Protein AF-W1YAJ1-F1 (afdb_monomer_lite)

Organism: NCBI:txid408170

InterPro domains:
  IPR003414 Polyphosphate kinase [PTHR30218] (3-81)
  IPR041108 Polyphosphate kinase, C-terminal domain 1 [PF17941] (27-81)

Sequence (98 aa):
PGLDQLRYVPFEPKLPSELVNHEGESLFSVIGKQDLFVHHPFESFAVVEQFIAQAATDPDVLAIKQTLYRVSGDSPIIASFGSNSTLVSTKSNKLSFT

Secondary structure (DSSP, 8-state):
---GGGSPPPP-PBPPGGGTT-TTS-HHHHHHHS-----TTTB-THHHHHHHHHHHH-TT---------S--TT-HHHHHS-TTS-------------

Structure (mmCIF, N/CA/C/O backbone):
data_AF-W1YAJ1-F1
#
_entry.id   AF-W1YAJ1-F1
#
loop_
_atom_site.group_PDB
_atom_site.id
_atom_site.type_symbol
_atom_site.label_atom_id
_atom_site.label_alt_id
_atom_site.label_comp_id
_atom_site.label_asym_id
_atom_site.label_entity_id
_atom_site.label_seq_id
_atom_site.pdbx_PDB_ins_code
_atom_site.Cartn_x
_atom_site.Cartn_y
_atom_site.Cartn_z
_atom_site.occupancy
_atom_site.B_iso_or_equiv
_atom_site.auth_seq_id
_atom_site.auth_comp_id
_atom_site.auth_asym_id
_atom_site.auth_atom_id
_atom_site.pdbx_PDB_model_num
ATOM 1 N N . PRO A 1 1 ? 14.749 -11.874 -33.672 1.00 62.53 1 PRO A N 1
ATOM 2 C CA . PRO A 1 1 ? 15.249 -12.754 -32.580 1.00 62.53 1 PRO A CA 1
ATOM 3 C C . PRO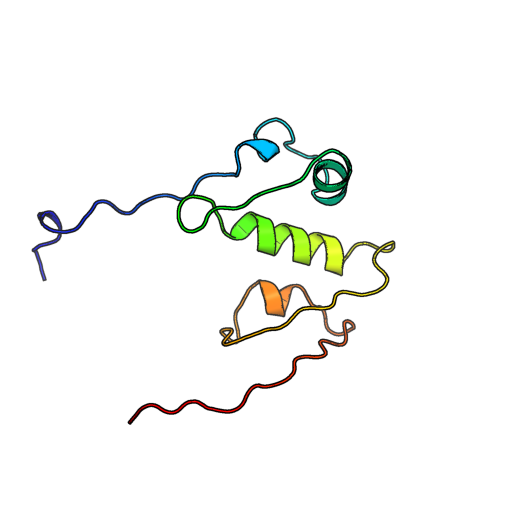 A 1 1 ? 16.786 -12.682 -32.515 1.00 62.53 1 PRO A C 1
ATOM 5 O O . PRO A 1 1 ? 17.386 -12.691 -33.583 1.00 62.53 1 PRO A O 1
ATOM 8 N N . GLY A 1 2 ? 17.410 -12.553 -31.332 1.00 79.44 2 GLY A N 1
ATOM 9 C CA . GLY A 1 2 ? 18.884 -12.603 -31.186 1.00 79.44 2 GLY A CA 1
ATOM 10 C C . GLY A 1 2 ? 19.641 -11.270 -31.018 1.00 79.44 2 GLY A C 1
ATOM 11 O O . GLY A 1 2 ? 20.840 -11.224 -31.270 1.00 79.44 2 GLY A O 1
ATOM 12 N N . LEU A 1 3 ? 18.966 -10.189 -30.611 1.00 86.38 3 LEU A N 1
ATOM 13 C CA . LEU A 1 3 ? 19.601 -8.904 -30.256 1.00 86.38 3 LEU A CA 1
ATOM 14 C C . LEU A 1 3 ? 19.404 -8.568 -28.770 1.00 86.38 3 LEU A C 1
ATOM 16 O O . LEU A 1 3 ? 19.287 -7.402 -28.399 1.00 86.38 3 LEU A O 1
ATOM 20 N N . ASP A 1 4 ? 19.316 -9.587 -27.915 1.00 86.94 4 ASP A N 1
ATOM 21 C CA . ASP A 1 4 ? 19.053 -9.406 -26.483 1.00 86.94 4 ASP A CA 1
ATOM 22 C C . ASP A 1 4 ? 20.158 -8.585 -25.794 1.00 86.94 4 ASP A C 1
ATOM 24 O O . ASP A 1 4 ? 19.873 -7.827 -24.876 1.00 86.94 4 ASP A O 1
ATOM 28 N N . GLN A 1 5 ? 21.387 -8.621 -26.320 1.00 88.94 5 GLN A N 1
ATOM 29 C CA . GLN A 1 5 ? 22.525 -7.809 -25.878 1.00 88.94 5 GLN A CA 1
ATOM 30 C C . GLN A 1 5 ? 22.374 -6.296 -26.123 1.00 88.94 5 GLN A C 1
ATOM 32 O O . GLN A 1 5 ? 23.137 -5.515 -25.563 1.00 88.94 5 GLN A O 1
ATOM 37 N N . LEU A 1 6 ? 21.430 -5.877 -26.974 1.00 92.44 6 LEU A N 1
ATOM 38 C CA . LEU A 1 6 ? 21.106 -4.462 -27.202 1.00 92.44 6 LEU A CA 1
ATOM 39 C C . LEU A 1 6 ? 19.920 -3.992 -26.351 1.00 92.44 6 LEU A C 1
ATOM 41 O O . LEU A 1 6 ? 19.530 -2.827 -26.429 1.00 92.44 6 LEU A O 1
ATOM 45 N N . ARG A 1 7 ? 19.310 -4.888 -25.567 1.00 89.75 7 ARG A N 1
ATOM 46 C CA . ARG A 1 7 ? 18.247 -4.522 -24.634 1.00 89.75 7 ARG A CA 1
ATOM 47 C C . ARG A 1 7 ? 18.854 -4.019 -23.335 1.00 89.75 7 ARG A C 1
ATOM 49 O O . ARG A 1 7 ? 19.908 -4.475 -22.901 1.00 89.75 7 ARG A O 1
ATOM 56 N N . TYR A 1 8 ? 18.145 -3.100 -22.694 1.00 91.31 8 TYR A N 1
ATOM 57 C CA . TYR A 1 8 ? 18.448 -2.742 -21.318 1.00 91.31 8 TYR A CA 1
ATOM 58 C C . TYR A 1 8 ? 18.259 -3.957 -20.413 1.00 91.31 8 TYR A C 1
ATOM 60 O O . TYR A 1 8 ? 17.343 -4.759 -20.618 1.00 91.31 8 TYR A O 1
ATOM 68 N N . VAL A 1 9 ? 19.124 -4.072 -19.407 1.00 91.19 9 VAL A N 1
ATOM 69 C CA . VAL A 1 9 ? 18.941 -5.053 -18.337 1.00 91.19 9 VAL A CA 1
ATOM 70 C C . VAL A 1 9 ? 17.597 -4.761 -17.660 1.00 91.19 9 VAL A C 1
ATOM 72 O O . VAL A 1 9 ? 17.334 -3.591 -17.358 1.00 91.19 9 VAL A O 1
ATOM 75 N N . PRO A 1 10 ? 16.737 -5.774 -17.444 1.00 90.31 10 PRO A N 1
ATOM 76 C CA . PRO A 1 10 ? 15.504 -5.596 -16.693 1.00 90.31 10 PRO A CA 1
ATOM 77 C C . PRO A 1 10 ? 15.784 -4.949 -15.339 1.00 90.31 10 PRO A C 1
ATOM 79 O O . PRO A 1 10 ? 16.725 -5.321 -14.638 1.00 90.31 10 PRO A O 1
ATOM 82 N N . PHE A 1 11 ? 14.983 -3.948 -14.996 1.00 91.94 11 PHE A N 1
ATOM 83 C CA . PHE A 1 11 ? 15.070 -3.306 -13.697 1.00 91.94 11 PHE A CA 1
ATOM 84 C C . PHE A 1 11 ? 14.205 -4.079 -12.700 1.00 91.94 11 PHE A C 1
ATOM 86 O O . PHE A 1 11 ? 13.016 -4.265 -12.952 1.00 91.94 11 PHE A O 1
ATOM 93 N N . GLU A 1 12 ? 14.798 -4.491 -11.581 1.00 94.12 12 GLU A N 1
ATOM 94 C CA . GLU A 1 12 ? 14.096 -5.162 -10.484 1.00 94.12 12 GLU A CA 1
ATOM 95 C C . GLU A 1 12 ? 13.601 -4.127 -9.458 1.00 94.12 12 GLU A C 1
ATOM 97 O O . GLU A 1 12 ? 14.431 -3.467 -8.816 1.00 94.12 12 GLU A O 1
ATOM 102 N N . PRO A 1 13 ? 12.273 -3.959 -9.287 1.00 95.62 13 PRO A N 1
ATOM 103 C CA . PRO A 1 13 ? 11.711 -3.038 -8.306 1.00 95.62 13 PRO A CA 1
ATOM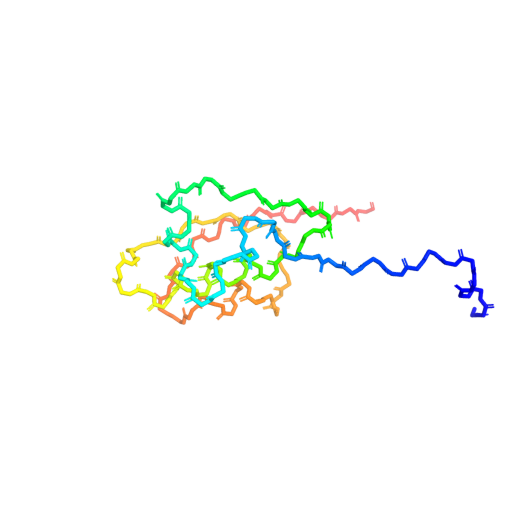 104 C C . PRO A 1 13 ? 12.068 -3.421 -6.870 1.00 95.62 13 PRO A C 1
ATOM 106 O O . PRO A 1 13 ? 12.064 -4.595 -6.501 1.00 95.62 13 PRO A O 1
ATOM 109 N N . LYS A 1 14 ? 12.340 -2.416 -6.036 1.00 94.31 14 LYS A N 1
ATOM 110 C CA . LYS A 1 14 ? 12.701 -2.600 -4.622 1.00 94.31 14 LYS A CA 1
ATOM 111 C C . LYS A 1 14 ? 11.520 -2.332 -3.692 1.00 94.31 14 LYS A C 1
ATOM 113 O O . LYS A 1 14 ? 10.477 -1.840 -4.112 1.00 94.31 14 LYS A O 1
ATOM 118 N N . LEU A 1 15 ? 11.674 -2.662 -2.415 1.00 92.81 15 LEU A N 1
ATOM 119 C CA . LEU A 1 15 ? 10.746 -2.191 -1.388 1.00 92.81 15 LEU A CA 1
ATOM 120 C C . LEU A 1 15 ? 10.998 -0.702 -1.092 1.00 92.81 15 LEU A C 1
ATOM 122 O O . LEU A 1 15 ? 12.167 -0.298 -1.099 1.00 92.81 15 LEU A O 1
ATOM 126 N N . PRO A 1 16 ? 9.943 0.085 -0.803 1.00 92.75 16 PRO A N 1
ATOM 127 C CA . PRO A 1 16 ? 10.082 1.433 -0.270 1.00 92.75 16 PRO A CA 1
ATOM 128 C C . PRO A 1 16 ? 10.989 1.466 0.954 1.00 92.75 16 PRO A C 1
ATOM 130 O O . PRO A 1 16 ? 10.920 0.588 1.821 1.00 92.75 16 PRO A O 1
ATOM 133 N N . SER A 1 17 ? 11.845 2.481 1.024 1.00 91.75 17 SER A N 1
ATOM 134 C CA . SER A 1 17 ? 12.851 2.623 2.084 1.00 91.75 17 SER A CA 1
ATOM 135 C C . SER A 1 17 ? 12.244 2.655 3.491 1.00 91.75 17 SER A C 1
ATOM 137 O O . SER A 1 17 ? 12.809 2.118 4.443 1.00 91.75 17 SER A O 1
ATOM 139 N N . GLU A 1 18 ? 11.042 3.206 3.586 1.00 91.12 18 GLU A N 1
ATOM 140 C CA . GLU A 1 18 ? 10.201 3.349 4.761 1.00 91.12 18 GLU A CA 1
ATOM 141 C C . GLU A 1 18 ? 9.696 2.007 5.296 1.00 91.12 18 GLU A C 1
ATOM 143 O O . GLU A 1 18 ? 9.205 1.965 6.415 1.00 91.12 18 GLU A O 1
ATOM 148 N N . LEU A 1 19 ? 9.806 0.913 4.532 1.00 91.56 19 LEU A N 1
ATOM 149 C CA . LEU A 1 19 ? 9.369 -0.425 4.947 1.00 91.56 19 LEU A CA 1
ATOM 150 C C . LEU A 1 19 ? 10.523 -1.362 5.310 1.00 91.56 19 LEU A C 1
ATOM 152 O O . LEU A 1 19 ? 10.285 -2.402 5.918 1.00 91.56 19 LEU A O 1
ATOM 156 N N . VAL A 1 20 ? 11.770 -0.996 4.998 1.00 89.19 20 VAL A N 1
ATOM 157 C CA . VAL A 1 20 ? 12.948 -1.867 5.182 1.00 89.19 20 VAL A CA 1
ATOM 158 C C . VAL A 1 20 ? 13.138 -2.300 6.641 1.00 89.19 20 VAL A C 1
ATOM 160 O O . VAL A 1 20 ? 13.571 -3.416 6.897 1.00 89.19 20 VAL A O 1
ATOM 163 N N . ASN A 1 21 ? 12.784 -1.443 7.604 1.00 87.88 21 ASN A N 1
ATOM 164 C CA . ASN A 1 21 ? 12.923 -1.729 9.039 1.00 87.88 21 ASN A CA 1
ATOM 165 C C . ASN A 1 21 ? 11.604 -2.136 9.717 1.00 87.88 21 ASN A C 1
ATOM 167 O O . ASN A 1 21 ? 11.553 -2.221 10.941 1.00 87.88 21 ASN A O 1
ATOM 171 N N . HIS A 1 22 ? 10.544 -2.358 8.939 1.00 87.19 22 HIS A N 1
ATOM 172 C CA . HIS A 1 22 ? 9.193 -2.631 9.438 1.00 87.19 22 HIS A CA 1
ATOM 173 C C . HIS A 1 22 ? 8.682 -4.003 8.977 1.00 87.19 22 HIS A C 1
ATOM 175 O O . HIS A 1 22 ? 7.480 -4.216 8.818 1.00 87.19 22 HIS A O 1
ATOM 181 N N . GLU A 1 23 ? 9.595 -4.951 8.748 1.00 82.69 23 GLU A N 1
ATOM 182 C CA . GLU A 1 23 ? 9.238 -6.319 8.377 1.00 82.69 23 GLU A CA 1
ATOM 183 C C . GLU A 1 23 ? 8.331 -6.954 9.446 1.00 82.69 23 GLU A C 1
ATOM 185 O O . GLU A 1 23 ? 8.666 -7.008 10.629 1.00 82.69 23 GLU A O 1
ATOM 190 N N . GLY A 1 24 ? 7.161 -7.436 9.022 1.00 83.44 24 GLY A N 1
ATOM 191 C CA . GLY A 1 24 ? 6.163 -8.046 9.905 1.00 83.44 24 GLY A CA 1
ATOM 192 C C . GLY A 1 24 ? 5.217 -7.063 10.604 1.00 83.44 24 GLY A C 1
ATOM 193 O O . GLY A 1 24 ? 4.251 -7.513 11.219 1.00 83.44 24 GLY A O 1
ATOM 194 N N . GLU A 1 25 ? 5.429 -5.747 10.492 1.00 90.25 25 GLU A N 1
ATOM 195 C CA . GLU A 1 25 ? 4.428 -4.765 10.918 1.00 90.25 25 GLU A CA 1
ATOM 196 C C . GLU A 1 25 ? 3.281 -4.662 9.900 1.00 90.25 25 GLU A C 1
ATOM 198 O O . GLU A 1 25 ? 3.458 -4.838 8.693 1.00 90.25 25 GLU A O 1
ATOM 203 N N . SER A 1 26 ? 2.081 -4.342 10.390 1.00 91.94 26 SER A N 1
ATOM 204 C CA . SER A 1 26 ? 0.949 -3.998 9.526 1.00 91.94 26 SER A CA 1
ATOM 205 C C . SER A 1 26 ? 1.231 -2.692 8.781 1.00 91.94 26 SER A C 1
ATOM 207 O O . SER A 1 26 ? 1.726 -1.728 9.374 1.00 91.94 26 SER A O 1
ATOM 209 N N . LEU A 1 27 ? 0.843 -2.618 7.502 1.00 93.69 27 LEU A N 1
ATOM 210 C CA . LEU A 1 27 ? 1.001 -1.395 6.707 1.00 93.69 27 LEU A CA 1
ATOM 211 C C . 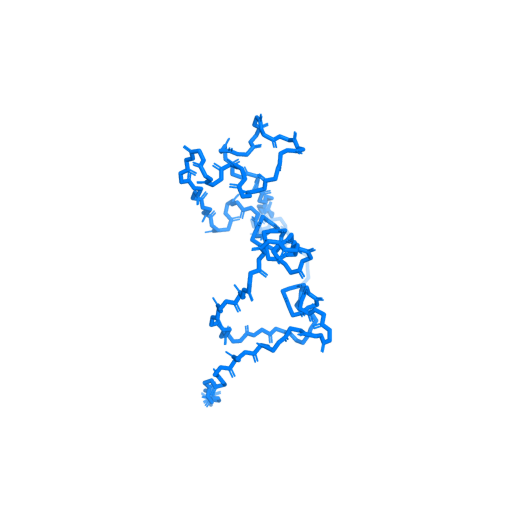LEU A 1 27 ? 0.216 -0.227 7.317 1.00 93.69 27 LEU A C 1
ATOM 213 O O . LEU A 1 27 ? 0.676 0.910 7.267 1.00 93.69 27 LEU A O 1
ATOM 217 N N . PHE A 1 28 ? -0.909 -0.501 7.985 1.00 94.81 28 PHE A N 1
ATOM 218 C CA . PHE A 1 28 ? -1.661 0.509 8.733 1.00 94.81 28 PHE A CA 1
ATOM 219 C C . PHE A 1 28 ? -0.855 1.105 9.890 1.00 94.81 28 PHE A C 1
ATOM 221 O O . PHE A 1 28 ? -0.916 2.310 10.127 1.00 94.81 28 PHE A O 1
ATOM 228 N N . SER A 1 29 ? -0.079 0.281 10.602 1.00 94.12 29 SER A N 1
ATOM 229 C CA . SER A 1 29 ? 0.769 0.750 11.702 1.00 94.12 29 SER A CA 1
ATOM 230 C C . SER A 1 29 ? 1.910 1.629 11.201 1.00 94.12 29 SER A C 1
ATOM 232 O O . SER A 1 29 ? 2.232 2.619 11.854 1.00 94.12 29 SER A O 1
ATOM 234 N N . VAL A 1 30 ? 2.498 1.303 10.047 1.00 94.50 30 VAL A N 1
ATOM 235 C CA . VAL A 1 30 ? 3.556 2.123 9.439 1.00 94.50 30 VAL A CA 1
ATOM 236 C C . VAL A 1 30 ? 2.994 3.455 8.943 1.00 94.50 30 VAL A C 1
ATOM 238 O O . VAL A 1 30 ? 3.503 4.504 9.331 1.00 94.50 30 VAL A O 1
ATOM 241 N N . ILE A 1 31 ? 1.901 3.424 8.173 1.00 94.56 31 ILE A N 1
ATOM 242 C CA . ILE A 1 31 ? 1.241 4.629 7.639 1.00 94.56 31 ILE A CA 1
ATOM 243 C C . ILE A 1 31 ? 0.739 5.537 8.776 1.00 94.56 31 ILE A C 1
ATOM 245 O O . ILE A 1 31 ? 0.778 6.759 8.671 1.00 94.56 31 ILE A O 1
ATOM 249 N N . GLY A 1 32 ? 0.302 4.957 9.898 1.00 94.75 32 GLY A N 1
ATOM 250 C CA . GLY A 1 32 ? -0.092 5.718 11.084 1.00 94.75 32 GLY A CA 1
ATOM 251 C C . GLY A 1 32 ? 1.067 6.434 11.790 1.00 94.75 32 GLY A C 1
ATOM 252 O O . GLY A 1 32 ? 0.826 7.391 12.525 1.00 94.75 32 GLY A O 1
ATOM 253 N N . LYS A 1 33 ? 2.315 5.987 11.588 1.00 94.31 33 LYS A N 1
ATOM 254 C CA . LYS A 1 33 ? 3.524 6.607 12.158 1.00 94.31 33 LYS A CA 1
ATOM 255 C C . LYS A 1 33 ? 4.116 7.669 11.230 1.00 94.31 33 LYS A C 1
ATOM 257 O O . LYS A 1 33 ? 4.630 8.670 11.725 1.00 94.31 33 LYS A O 1
ATOM 262 N N . GLN A 1 34 ? 4.079 7.441 9.918 1.00 92.94 34 GLN A N 1
ATOM 263 C CA . GLN A 1 34 ? 4.643 8.339 8.911 1.00 92.94 34 GLN A CA 1
ATOM 264 C C . GLN A 1 34 ? 4.018 8.108 7.530 1.00 92.94 34 GLN A C 1
ATOM 266 O O . GLN A 1 34 ? 3.529 7.019 7.237 1.00 92.94 34 GLN A O 1
ATOM 271 N N . ASP A 1 35 ? 4.101 9.114 6.659 1.00 94.12 35 ASP A N 1
ATOM 272 C CA . ASP A 1 35 ? 3.692 8.972 5.262 1.00 94.12 35 ASP A CA 1
ATOM 273 C C . ASP A 1 35 ? 4.549 7.915 4.545 1.00 94.12 35 ASP A C 1
ATOM 275 O O . ASP A 1 35 ? 5.763 7.832 4.743 1.00 94.12 35 ASP A O 1
ATOM 279 N N . LEU A 1 36 ? 3.907 7.120 3.686 1.00 93.44 36 LEU A N 1
ATOM 280 C CA . LEU A 1 36 ? 4.554 6.126 2.833 1.00 93.44 36 LEU A CA 1
ATOM 281 C C . LEU A 1 36 ? 4.447 6.573 1.374 1.00 93.44 36 LEU A C 1
ATOM 283 O O . LEU A 1 36 ? 3.361 6.559 0.790 1.00 93.44 36 LEU A O 1
ATOM 287 N N . PHE A 1 37 ? 5.573 6.961 0.783 1.00 94.00 37 PHE A N 1
ATOM 288 C CA . PHE A 1 37 ? 5.656 7.258 -0.642 1.00 94.00 37 PHE A CA 1
ATOM 289 C C . PHE A 1 37 ? 6.102 6.009 -1.409 1.00 94.00 37 PHE A C 1
ATOM 291 O O . PHE A 1 37 ? 6.964 5.274 -0.943 1.00 94.00 37 PHE A O 1
ATOM 298 N N . VAL A 1 38 ? 5.500 5.755 -2.576 1.00 94.69 38 VAL A N 1
ATOM 299 C CA . VAL A 1 38 ? 5.891 4.640 -3.451 1.00 94.69 38 VAL A CA 1
ATOM 300 C C . VAL A 1 38 ? 6.126 5.167 -4.861 1.00 94.69 38 VAL A C 1
ATOM 302 O O . VAL A 1 38 ? 5.217 5.706 -5.495 1.00 94.69 38 VAL A O 1
ATOM 305 N N . HIS A 1 39 ? 7.348 5.009 -5.359 1.00 95.50 39 HIS A N 1
ATOM 306 C CA . HIS A 1 39 ? 7.805 5.541 -6.632 1.00 95.50 39 HIS A CA 1
ATOM 307 C C . HIS A 1 39 ? 7.944 4.448 -7.694 1.00 95.50 39 HIS A C 1
ATOM 309 O O . HIS A 1 39 ? 8.991 3.821 -7.868 1.00 95.50 39 HIS A O 1
ATOM 315 N N . HIS A 1 40 ? 6.887 4.244 -8.473 1.00 93.75 40 HIS A N 1
ATOM 316 C CA . HIS A 1 40 ? 6.922 3.327 -9.614 1.00 93.75 40 HIS A CA 1
ATOM 317 C C . HIS A 1 40 ? 7.698 3.917 -10.804 1.00 93.75 40 HIS A C 1
ATOM 319 O O . HIS A 1 40 ? 7.602 5.118 -11.059 1.00 93.75 40 HIS A O 1
ATOM 325 N N . PRO A 1 41 ? 8.433 3.089 -11.577 1.00 93.94 41 PRO A N 1
ATOM 326 C CA . PRO A 1 41 ? 8.568 1.628 -11.468 1.00 93.94 41 PRO A CA 1
ATOM 327 C C . PRO A 1 41 ? 9.733 1.175 -10.566 1.00 93.94 41 PRO A C 1
ATOM 329 O O . PRO A 1 41 ? 10.090 -0.001 -10.576 1.00 93.94 41 PRO A O 1
ATOM 332 N N . PHE A 1 42 ? 10.366 2.099 -9.837 1.00 95.00 42 PHE A N 1
ATOM 333 C CA . PHE A 1 42 ? 11.566 1.815 -9.046 1.00 95.00 42 PHE A CA 1
ATOM 334 C C . PHE A 1 42 ? 11.264 0.997 -7.791 1.00 95.00 42 PHE A C 1
ATOM 336 O O . PHE A 1 42 ? 12.086 0.193 -7.348 1.00 95.00 42 PHE A O 1
ATOM 343 N N . GLU A 1 43 ? 10.064 1.186 -7.254 1.00 95.69 43 GLU A N 1
ATOM 344 C CA . GLU A 1 43 ? 9.541 0.463 -6.108 1.00 95.69 43 GLU A CA 1
ATOM 345 C C . GLU A 1 43 ? 8.382 -0.446 -6.509 1.00 95.69 43 GLU A C 1
ATOM 347 O O . GLU A 1 43 ? 7.635 -0.182 -7.454 1.00 95.69 43 GLU A O 1
ATOM 352 N N . SER A 1 44 ? 8.265 -1.567 -5.804 1.00 93.38 44 SER A N 1
ATOM 353 C CA . SER A 1 44 ? 7.319 -2.623 -6.132 1.00 93.38 44 SER A CA 1
ATOM 354 C C . SER A 1 44 ? 5.877 -2.180 -5.898 1.00 93.38 44 SER A C 1
ATOM 356 O O . SER A 1 44 ? 5.518 -1.647 -4.848 1.00 93.38 44 SER A O 1
ATOM 358 N N . PHE A 1 45 ? 5.010 -2.471 -6.867 1.00 92.00 45 PHE A N 1
ATOM 359 C CA . PHE A 1 45 ? 3.566 -2.282 -6.723 1.00 92.00 45 PHE A CA 1
ATOM 360 C C . PHE A 1 45 ? 2.926 -3.282 -5.746 1.00 92.00 45 PHE A C 1
ATOM 362 O O . PHE A 1 45 ? 1.834 -3.029 -5.242 1.00 92.00 45 PHE A O 1
ATOM 369 N N . ALA A 1 46 ? 3.636 -4.360 -5.389 1.00 91.38 46 ALA A N 1
ATOM 370 C CA . ALA A 1 46 ? 3.163 -5.362 -4.436 1.00 91.38 46 ALA A CA 1
ATOM 371 C C . ALA A 1 46 ? 2.783 -4.762 -3.071 1.00 91.38 46 ALA A C 1
ATOM 373 O O . ALA A 1 46 ? 1.894 -5.281 -2.407 1.00 91.38 46 ALA A O 1
ATOM 374 N N . VAL A 1 47 ? 3.401 -3.647 -2.663 1.00 93.00 47 VAL A N 1
ATOM 375 C CA . VAL A 1 47 ? 3.054 -2.947 -1.414 1.00 93.00 47 VAL A CA 1
ATOM 376 C C . VAL A 1 47 ? 1.616 -2.422 -1.448 1.00 93.00 47 VAL A C 1
ATOM 378 O O . VAL A 1 47 ? 0.888 -2.536 -0.464 1.00 93.00 47 VAL A O 1
ATOM 381 N N . VAL A 1 48 ? 1.175 -1.897 -2.594 1.00 92.56 48 VAL A N 1
ATOM 382 C CA . VAL A 1 48 ? -0.200 -1.410 -2.778 1.00 92.56 48 VAL A CA 1
ATOM 383 C C . VAL A 1 48 ? -1.181 -2.581 -2.772 1.00 92.56 48 VAL A C 1
ATOM 385 O O . VAL A 1 48 ? -2.227 -2.507 -2.132 1.00 92.56 48 VAL A O 1
ATOM 388 N N . GLU A 1 49 ? -0.833 -3.687 -3.434 1.00 91.75 49 GLU A N 1
ATOM 389 C CA . GLU A 1 49 ? -1.651 -4.907 -3.429 1.00 91.75 49 GLU A CA 1
ATOM 390 C C . GLU A 1 49 ? -1.795 -5.484 -2.014 1.00 91.75 49 GLU A C 1
ATOM 392 O O . GLU A 1 49 ? -2.902 -5.820 -1.598 1.00 91.75 49 GLU A O 1
ATOM 397 N N . GLN A 1 50 ? -0.702 -5.532 -1.245 1.00 92.06 50 GLN A N 1
ATOM 398 C CA . GLN A 1 50 ? -0.706 -5.971 0.151 1.00 92.06 50 GLN A CA 1
ATOM 399 C C . GLN A 1 50 ? -1.545 -5.056 1.040 1.00 92.06 50 GLN A C 1
ATOM 401 O O . GLN A 1 50 ? -2.293 -5.560 1.874 1.00 92.06 50 GLN A O 1
ATOM 406 N N . PHE A 1 51 ? -1.463 -3.736 0.857 1.00 93.50 51 PHE A N 1
ATOM 407 C CA . PHE A 1 51 ? -2.281 -2.785 1.609 1.00 93.50 51 PHE A CA 1
ATOM 408 C C . PHE A 1 51 ? -3.774 -3.041 1.391 1.00 93.50 51 PHE A C 1
ATOM 410 O O . PHE A 1 51 ? -4.535 -3.152 2.350 1.00 93.50 51 PHE A O 1
ATOM 417 N N . ILE A 1 52 ? -4.184 -3.202 0.131 1.00 92.94 52 ILE A N 1
ATOM 418 C CA . ILE A 1 52 ? -5.581 -3.475 -0.213 1.00 92.94 52 ILE A CA 1
ATOM 419 C C . ILE A 1 52 ? -6.011 -4.850 0.320 1.00 92.94 52 ILE A C 1
ATOM 421 O O . ILE A 1 52 ? -7.103 -4.970 0.871 1.00 92.94 52 ILE A O 1
ATOM 425 N N . ALA A 1 53 ? -5.158 -5.873 0.212 1.00 92.06 53 ALA A N 1
ATOM 426 C CA . ALA A 1 53 ? -5.450 -7.210 0.723 1.00 92.06 53 ALA A CA 1
ATOM 427 C C . ALA A 1 53 ? -5.608 -7.240 2.252 1.00 92.06 53 ALA A C 1
ATOM 429 O O . ALA A 1 53 ? -6.564 -7.835 2.746 1.00 92.06 53 ALA A O 1
ATOM 430 N N . GLN A 1 54 ? -4.725 -6.562 2.997 1.00 92.88 54 GLN A N 1
ATOM 431 C CA . GLN A 1 54 ? -4.864 -6.401 4.448 1.00 92.88 54 GLN A CA 1
ATOM 432 C C . GLN A 1 54 ? -6.185 -5.697 4.769 1.00 92.88 54 GLN A C 1
ATOM 434 O O . GLN A 1 54 ? -6.989 -6.235 5.528 1.00 92.88 54 GLN A O 1
ATOM 439 N N . ALA A 1 55 ? -6.458 -4.567 4.107 1.00 93.38 55 ALA A N 1
ATOM 440 C CA . ALA A 1 55 ? -7.682 -3.796 4.302 1.00 93.38 55 ALA A CA 1
ATOM 441 C C . ALA A 1 55 ? -8.959 -4.604 4.040 1.00 93.38 55 ALA A C 1
ATOM 443 O O . ALA A 1 55 ? -9.955 -4.425 4.731 1.00 93.38 55 ALA A O 1
ATOM 444 N N . ALA A 1 56 ? -8.951 -5.489 3.042 1.00 91.88 56 ALA A N 1
ATOM 445 C CA . ALA A 1 56 ? -10.122 -6.279 2.673 1.00 91.88 56 ALA A CA 1
ATOM 446 C C . ALA A 1 56 ? -10.491 -7.357 3.709 1.00 91.88 56 ALA A C 1
ATOM 448 O O . ALA A 1 56 ? -11.625 -7.836 3.711 1.00 91.88 56 ALA A O 1
ATOM 449 N N . THR A 1 57 ? -9.546 -7.747 4.570 1.00 90.94 57 THR A N 1
ATOM 450 C CA . THR A 1 57 ? -9.738 -8.787 5.600 1.00 90.94 57 THR A CA 1
ATOM 451 C C . THR A 1 57 ? -9.764 -8.250 7.029 1.00 90.94 57 THR A C 1
ATOM 453 O O . THR A 1 57 ? -10.075 -9.002 7.952 1.00 90.94 57 THR A O 1
ATOM 456 N N . ASP A 1 58 ? -9.440 -6.974 7.217 1.00 92.69 58 ASP A N 1
ATOM 457 C CA . ASP A 1 58 ? -9.371 -6.336 8.526 1.00 92.69 58 ASP A CA 1
ATOM 458 C C . ASP A 1 58 ? -10.789 -6.014 9.052 1.00 92.69 58 ASP A C 1
ATOM 460 O O . ASP A 1 58 ? -11.529 -5.279 8.388 1.00 92.69 58 ASP A O 1
ATOM 464 N N . PRO A 1 59 ? -11.201 -6.545 10.223 1.00 93.12 59 PRO A N 1
ATOM 465 C CA . PRO A 1 59 ? -12.519 -6.272 10.798 1.00 93.12 59 PRO A CA 1
ATOM 466 C C . PRO A 1 59 ? -12.743 -4.799 11.173 1.00 93.12 59 PRO A C 1
ATOM 468 O O . PRO A 1 59 ? -13.898 -4.384 11.285 1.00 93.12 59 PRO A O 1
ATOM 471 N N . ASP A 1 60 ? -11.678 -4.012 11.347 1.00 94.56 60 ASP A N 1
ATOM 472 C CA . ASP A 1 60 ? -11.759 -2.592 11.692 1.00 94.56 60 ASP A CA 1
ATOM 473 C C . ASP A 1 60 ? -11.931 -1.694 10.447 1.00 94.56 60 ASP A C 1
ATOM 475 O O . ASP A 1 60 ? -12.261 -0.507 10.558 1.00 94.56 60 ASP A O 1
ATOM 479 N N . VAL A 1 61 ? -11.773 -2.243 9.234 1.00 94.50 61 VAL A N 1
ATOM 480 C CA . VAL A 1 61 ? -11.985 -1.512 7.978 1.00 94.50 61 VAL A CA 1
ATOM 481 C C . VAL A 1 61 ? -13.462 -1.529 7.588 1.00 94.50 61 VAL A C 1
ATOM 483 O O . VAL A 1 61 ? -14.009 -2.513 7.098 1.00 94.50 61 VAL A O 1
ATOM 486 N N . LEU A 1 62 ? -14.118 -0.377 7.743 1.00 94.25 62 LEU A N 1
ATOM 487 C CA . LEU A 1 62 ? -15.548 -0.225 7.441 1.00 94.25 62 LEU A CA 1
ATOM 488 C C . LEU A 1 62 ? -15.861 -0.191 5.937 1.00 94.25 62 LEU A C 1
ATOM 490 O O . LEU A 1 62 ? -16.927 -0.633 5.511 1.00 94.25 62 LEU A O 1
ATOM 494 N N . ALA A 1 63 ? -14.973 0.399 5.133 1.00 91.75 63 ALA A N 1
ATOM 495 C CA . ALA A 1 63 ? -15.158 0.538 3.693 1.00 91.75 63 ALA A CA 1
ATOM 496 C C . ALA A 1 63 ? -13.831 0.811 2.976 1.00 91.75 63 ALA A C 1
ATOM 498 O O . ALA A 1 63 ? -12.987 1.554 3.474 1.00 91.75 63 ALA A O 1
ATOM 499 N N . ILE A 1 64 ? -13.704 0.299 1.750 1.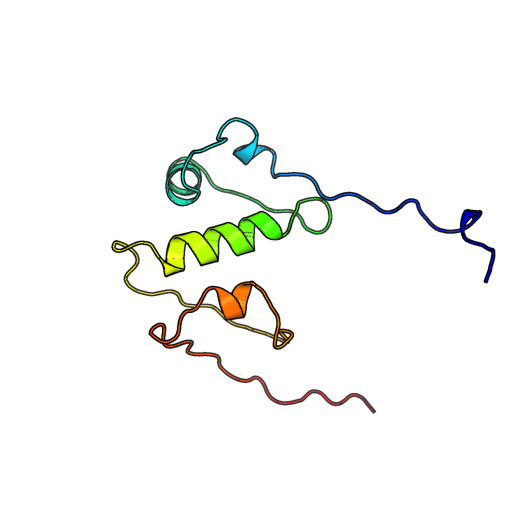00 89.88 64 ILE A N 1
ATOM 500 C CA . ILE A 1 64 ? -12.613 0.631 0.827 1.00 89.88 64 ILE A CA 1
ATOM 501 C C . ILE A 1 64 ? -13.220 1.333 -0.382 1.00 89.88 64 ILE A C 1
ATOM 503 O O . ILE A 1 64 ? -14.086 0.785 -1.066 1.00 89.88 64 ILE A O 1
ATOM 507 N N . LYS A 1 65 ? -12.761 2.553 -0.664 1.00 90.81 65 LYS A N 1
ATOM 508 C CA . LYS A 1 65 ? -13.197 3.328 -1.826 1.00 90.81 65 LYS A CA 1
ATOM 509 C C . LYS A 1 65 ? -12.003 3.625 -2.718 1.00 90.81 65 LYS A C 1
ATOM 511 O O . LYS A 1 65 ? -11.067 4.290 -2.292 1.00 90.81 65 LYS A O 1
ATOM 516 N N . GLN A 1 66 ? -12.066 3.168 -3.964 1.00 89.25 66 GLN A N 1
ATOM 517 C CA . GLN A 1 66 ? -11.028 3.413 -4.960 1.00 89.25 66 GLN A CA 1
ATOM 518 C C . GLN A 1 66 ? -11.611 3.565 -6.363 1.00 89.25 66 GLN A C 1
ATOM 520 O O . GLN A 1 66 ? -12.698 3.069 -6.662 1.00 89.25 66 GLN A O 1
ATOM 525 N N . THR A 1 67 ? -10.854 4.223 -7.234 1.00 86.69 67 THR A N 1
ATOM 526 C CA . THR A 1 67 ? -11.190 4.373 -8.649 1.00 86.69 67 THR A CA 1
ATOM 527 C C . THR A 1 67 ? -10.320 3.431 -9.462 1.00 86.69 67 THR A C 1
ATOM 529 O O . THR A 1 67 ? -9.098 3.530 -9.426 1.00 86.69 67 THR A O 1
ATOM 532 N N . LEU A 1 68 ? -10.947 2.544 -10.233 1.00 85.44 68 LEU A N 1
ATOM 533 C CA . LEU A 1 68 ? -10.239 1.636 -11.130 1.00 85.44 68 LEU A CA 1
ATOM 534 C C . LEU A 1 68 ? -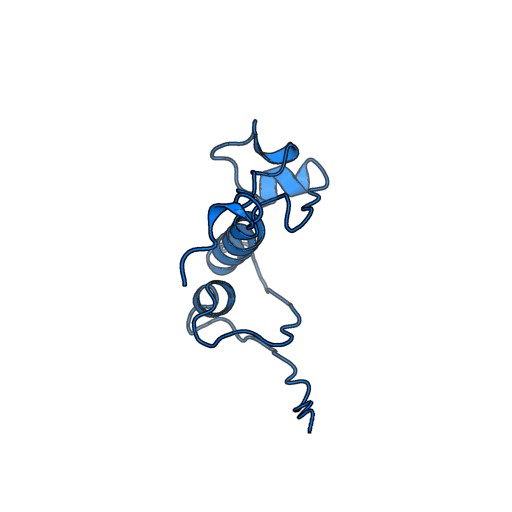10.364 2.135 -12.565 1.00 85.44 68 LEU A C 1
ATOM 536 O O . LEU A 1 68 ? -11.463 2.217 -13.114 1.00 85.44 68 LEU A O 1
ATOM 540 N N . TYR A 1 69 ? -9.229 2.432 -13.186 1.00 82.75 69 TYR A N 1
ATOM 541 C CA . TYR A 1 69 ? -9.146 2.748 -14.604 1.00 82.75 69 TYR A CA 1
ATOM 542 C C . TYR A 1 69 ? -8.302 1.674 -15.288 1.00 82.75 69 TYR A C 1
ATOM 544 O O . TYR A 1 69 ? -7.125 1.545 -14.990 1.00 82.75 69 TYR A O 1
ATOM 552 N N . ARG A 1 70 ? -8.919 0.890 -16.181 1.00 78.62 70 ARG A N 1
ATOM 553 C CA . ARG A 1 70 ? -8.300 -0.229 -16.923 1.00 78.62 70 ARG A CA 1
ATOM 554 C C . ARG A 1 70 ? -7.515 -1.207 -16.037 1.00 78.62 70 ARG A C 1
ATOM 556 O O . ARG A 1 70 ? -6.299 -1.146 -15.924 1.00 78.62 70 ARG A O 1
ATOM 563 N N . VAL A 1 71 ? -8.243 -2.174 -15.497 1.00 71.69 71 VAL A N 1
ATOM 564 C CA . VAL A 1 71 ? -7.693 -3.334 -14.791 1.00 71.69 71 VAL A CA 1
ATOM 565 C C . VAL A 1 71 ? -7.890 -4.591 -15.636 1.00 71.69 71 VAL A C 1
ATOM 567 O O . VAL A 1 71 ? -8.913 -4.729 -16.312 1.00 71.69 71 VAL A O 1
ATOM 570 N N . SER A 1 72 ? -6.912 -5.495 -15.632 1.00 71.00 72 SER A N 1
ATOM 571 C CA . SER A 1 72 ? -7.105 -6.853 -16.144 1.00 71.00 72 SER A CA 1
ATOM 572 C C . SER A 1 72 ? -8.078 -7.605 -15.232 1.00 71.00 72 SER A C 1
ATOM 574 O O . SER A 1 72 ? -8.128 -7.348 -14.030 1.00 71.00 72 SER A O 1
ATOM 576 N N . GLY A 1 73 ? -8.861 -8.530 -15.798 1.00 64.38 73 GLY A N 1
ATOM 577 C CA . GLY A 1 73 ? -9.793 -9.355 -15.016 1.00 64.38 73 GLY A CA 1
ATOM 578 C C . GLY A 1 73 ? -9.096 -10.164 -13.916 1.00 64.38 73 GLY A C 1
ATOM 579 O O . GLY A 1 73 ? -9.665 -10.340 -12.846 1.00 64.38 73 GLY A O 1
ATOM 580 N N . ASP A 1 74 ? -7.837 -10.544 -14.151 1.00 71.19 74 ASP A N 1
ATOM 581 C CA . ASP A 1 74 ? -7.002 -11.327 -13.231 1.00 71.19 74 ASP A CA 1
ATOM 582 C C . ASP A 1 74 ? -6.126 -10.453 -12.313 1.00 71.19 74 ASP A C 1
ATOM 584 O O . ASP A 1 74 ? -5.096 -10.899 -11.810 1.00 71.19 74 ASP A O 1
ATOM 588 N N . SER A 1 75 ? -6.471 -9.175 -12.126 1.00 77.25 75 SER A N 1
ATOM 589 C CA . SER A 1 75 ? -5.695 -8.285 -11.258 1.00 77.25 75 SER A CA 1
ATOM 590 C C . SER A 1 75 ? -5.774 -8.738 -9.788 1.00 77.25 75 SER A C 1
ATOM 592 O O . SER A 1 75 ? -6.888 -8.907 -9.277 1.00 77.25 75 SER A O 1
ATOM 594 N N . PRO A 1 76 ? -4.637 -8.841 -9.066 1.00 80.25 76 PRO A N 1
ATOM 595 C CA . PRO A 1 76 ? -4.619 -9.139 -7.630 1.00 80.25 76 PRO A CA 1
ATOM 596 C C . PRO A 1 76 ? -5.465 -8.163 -6.802 1.00 80.25 76 PRO A C 1
ATOM 598 O O . PRO A 1 76 ? -6.078 -8.554 -5.811 1.00 80.25 76 PRO A O 1
ATOM 601 N N . ILE A 1 77 ? -5.580 -6.910 -7.261 1.00 81.25 77 ILE A N 1
ATOM 602 C CA . ILE A 1 77 ? -6.471 -5.911 -6.667 1.00 81.25 77 ILE A CA 1
ATOM 603 C C . ILE A 1 77 ? -7.922 -6.386 -6.727 1.00 81.25 77 ILE A C 1
ATOM 605 O O . ILE A 1 77 ? -8.601 -6.347 -5.712 1.00 81.25 77 ILE A O 1
ATOM 609 N N . ILE A 1 78 ? -8.416 -6.864 -7.872 1.00 80.00 78 ILE A N 1
ATOM 610 C CA . ILE A 1 78 ? -9.805 -7.344 -7.973 1.00 80.00 78 ILE A CA 1
ATOM 611 C C . ILE A 1 78 ? -9.999 -8.582 -7.094 1.00 80.00 78 ILE A C 1
ATOM 613 O O . ILE A 1 78 ? -10.995 -8.660 -6.382 1.00 80.00 78 ILE A O 1
ATOM 617 N N . ALA A 1 79 ? -9.033 -9.504 -7.100 1.00 80.19 79 ALA A N 1
ATOM 618 C CA . ALA A 1 79 ? -9.086 -10.728 -6.304 1.00 80.19 79 ALA A CA 1
ATOM 619 C C . ALA A 1 79 ? 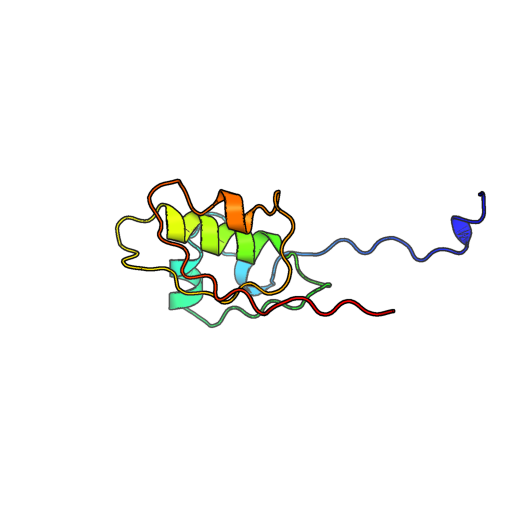-9.118 -10.469 -4.785 1.00 80.19 79 ALA A C 1
ATOM 621 O O . ALA A 1 79 ? -9.698 -11.261 -4.046 1.00 80.19 79 ALA A O 1
ATOM 622 N N . SER A 1 80 ? -8.529 -9.363 -4.319 1.00 79.44 80 SER A N 1
ATOM 623 C CA . SER A 1 80 ? -8.543 -8.991 -2.899 1.00 79.44 80 SER A CA 1
ATOM 624 C C . SER A 1 80 ? -9.930 -8.586 -2.382 1.00 79.44 80 SER A C 1
ATOM 626 O O . SER A 1 80 ? -10.223 -8.773 -1.203 1.00 79.44 80 SER A O 1
ATOM 628 N N . PHE A 1 81 ? -10.824 -8.106 -3.253 1.00 71.12 81 PHE A N 1
ATOM 629 C CA . PHE A 1 81 ? -12.216 -7.847 -2.892 1.00 71.12 81 PHE A CA 1
ATOM 630 C C . PHE A 1 81 ? -13.002 -9.151 -2.996 1.00 71.12 81 PHE A C 1
ATOM 632 O O . PHE A 1 81 ? -13.484 -9.527 -4.062 1.00 71.12 81 PHE A O 1
ATOM 639 N N . GLY A 1 82 ? -13.109 -9.867 -1.877 1.00 60.94 82 GLY A N 1
ATOM 640 C CA . GLY A 1 82 ? -13.951 -11.057 -1.786 1.00 60.94 82 GLY A CA 1
ATOM 641 C C . GLY A 1 82 ? -15.418 -10.753 -2.120 1.00 60.94 82 GLY A C 1
ATOM 642 O O . GLY A 1 82 ? -15.853 -9.602 -2.135 1.00 60.94 82 GLY A O 1
ATOM 643 N N . SER A 1 83 ? -16.217 -11.801 -2.328 1.00 51.28 83 SER A N 1
ATOM 644 C CA . SER A 1 83 ? -17.624 -11.747 -2.771 1.00 51.28 83 SER A CA 1
ATOM 645 C C . SER A 1 83 ? -18.567 -10.830 -1.962 1.00 51.28 83 SER A C 1
ATOM 647 O O . SER A 1 83 ? -19.685 -10.585 -2.407 1.00 51.28 83 SER A O 1
ATOM 649 N N . ASN A 1 84 ? -18.144 -10.341 -0.789 1.00 42.94 84 ASN A N 1
ATOM 650 C CA . ASN A 1 84 ? -18.923 -9.508 0.135 1.00 42.94 84 ASN A CA 1
ATOM 651 C C . ASN A 1 84 ? -18.548 -8.013 0.122 1.00 42.94 84 ASN A C 1
ATOM 653 O O . ASN A 1 84 ? -19.200 -7.219 0.799 1.00 42.94 84 ASN A O 1
ATOM 657 N N . SER A 1 85 ? -17.524 -7.603 -0.630 1.00 48.72 85 SER A N 1
ATOM 658 C CA . SER A 1 85 ? -17.112 -6.200 -0.735 1.00 48.72 85 SER A CA 1
ATOM 659 C C . SER A 1 85 ? -17.765 -5.560 -1.963 1.00 48.72 85 SER A C 1
ATOM 661 O O . SER A 1 85 ? -17.417 -5.871 -3.101 1.00 48.72 85 SER A O 1
ATOM 663 N N . THR A 1 86 ? -18.718 -4.643 -1.764 1.00 48.88 86 THR A N 1
ATOM 664 C CA . THR A 1 86 ? -19.323 -3.897 -2.879 1.00 48.88 86 THR A CA 1
ATOM 665 C C . THR A 1 86 ? -18.304 -2.919 -3.460 1.00 48.88 86 THR A C 1
ATOM 667 O O . THR A 1 86 ? -18.152 -1.793 -2.988 1.00 48.88 86 THR A O 1
ATOM 670 N N . LEU A 1 87 ? -17.614 -3.335 -4.520 1.00 52.69 87 LEU A N 1
ATOM 671 C CA . LEU A 1 87 ? -16.813 -2.438 -5.343 1.00 52.69 87 LEU A CA 1
ATOM 672 C C . LEU A 1 87 ? -17.731 -1.488 -6.116 1.00 52.69 87 LEU A C 1
ATOM 674 O O . LEU A 1 87 ? -18.328 -1.855 -7.128 1.00 52.69 87 LEU A O 1
ATOM 678 N N . VAL A 1 88 ? -17.802 -0.229 -5.684 1.00 48.66 88 VAL A N 1
ATOM 679 C CA . VAL A 1 88 ? -18.401 0.840 -6.492 1.00 48.66 88 VAL A CA 1
ATOM 680 C C . VAL A 1 88 ? -17.365 1.306 -7.516 1.00 48.66 88 VAL A C 1
ATOM 682 O O . VAL A 1 88 ? -16.700 2.323 -7.344 1.00 48.66 88 VAL A O 1
ATOM 685 N N . SER A 1 89 ? -17.195 0.524 -8.583 1.00 44.72 89 SER A N 1
ATOM 686 C CA . SER A 1 89 ? -16.381 0.908 -9.738 1.00 44.72 89 SER A CA 1
ATOM 687 C C . SER A 1 89 ? -17.239 1.696 -10.729 1.00 44.72 89 SER A C 1
ATOM 689 O O . SER A 1 89 ? -18.145 1.156 -11.369 1.00 44.72 89 SER A O 1
ATOM 691 N N . THR A 1 90 ? -16.965 2.989 -10.882 1.00 40.72 90 THR A N 1
ATOM 692 C CA . THR A 1 90 ? -17.498 3.780 -11.992 1.00 40.72 90 THR A CA 1
ATOM 693 C C . THR A 1 90 ? -16.765 3.376 -13.273 1.00 40.72 90 THR A C 1
ATOM 695 O O . THR A 1 90 ? -15.636 3.790 -13.526 1.00 40.72 90 THR A O 1
ATOM 698 N N . LYS A 1 91 ? -17.401 2.543 -14.110 1.00 40.69 91 LYS A N 1
ATOM 699 C CA . LYS A 1 91 ? -16.915 2.248 -15.468 1.00 40.69 91 LYS A CA 1
ATOM 700 C C . LYS A 1 91 ? -16.837 3.550 -16.274 1.00 40.69 91 LYS A C 1
ATOM 702 O O . LYS A 1 91 ? -17.846 4.021 -16.790 1.00 40.69 91 LYS A O 1
ATOM 707 N N . SER A 1 92 ? -15.638 4.111 -16.423 1.00 39.00 92 SER A N 1
ATOM 708 C CA . SER A 1 92 ? -15.376 5.097 -17.473 1.00 39.00 92 SER A CA 1
ATOM 709 C C . SER A 1 92 ? -15.321 4.358 -18.813 1.00 39.00 92 SER A C 1
ATOM 711 O O . SER A 1 92 ? -14.450 3.518 -19.052 1.00 39.00 92 SER A O 1
ATOM 713 N N . ASN A 1 93 ? -16.336 4.592 -19.642 1.00 36.09 93 ASN A N 1
ATOM 714 C CA . ASN A 1 93 ? -16.543 3.950 -20.934 1.00 36.09 93 ASN A CA 1
ATOM 715 C C . ASN A 1 93 ? -15.336 4.114 -21.881 1.00 36.09 93 ASN A C 1
ATOM 717 O O . ASN A 1 93 ? -14.875 5.217 -22.145 1.00 36.09 93 ASN A O 1
ATOM 721 N N . LYS A 1 94 ? -14.899 2.979 -22.440 1.00 38.19 94 LYS A N 1
ATOM 722 C CA . LYS A 1 94 ? -14.465 2.758 -23.832 1.00 38.19 94 LYS A CA 1
ATOM 723 C C . LYS A 1 94 ? -13.838 3.965 -24.562 1.00 38.19 94 LYS A C 1
ATOM 725 O O . LYS A 1 94 ? -14.500 4.648 -25.333 1.00 38.19 94 LYS A O 1
ATOM 730 N N . LEU A 1 95 ? -12.521 4.120 -24.436 1.00 29.34 95 LEU A N 1
ATOM 731 C CA . LEU A 1 95 ? -11.700 4.789 -25.453 1.00 29.34 95 LEU A CA 1
ATOM 732 C C . LEU A 1 95 ? -11.123 3.721 -26.388 1.00 29.34 95 LEU A C 1
ATOM 734 O O . LEU A 1 95 ? -10.062 3.148 -26.126 1.00 29.34 95 LEU A O 1
ATOM 738 N N . SER A 1 96 ? -11.895 3.413 -27.433 1.00 30.08 96 SER A N 1
ATOM 739 C CA . SER A 1 96 ? -11.400 2.788 -28.658 1.00 30.08 96 SER A CA 1
ATOM 740 C C . SER A 1 96 ? -10.559 3.830 -29.392 1.00 30.08 96 SER A C 1
ATOM 742 O O . SER A 1 96 ? -11.094 4.854 -29.804 1.00 30.08 96 SER A O 1
ATOM 744 N N . PHE A 1 97 ? -9.261 3.582 -29.533 1.00 32.03 97 PHE A N 1
ATOM 745 C CA . PHE A 1 97 ? -8.454 4.269 -30.534 1.00 32.03 97 PHE A CA 1
ATOM 746 C C . PHE A 1 97 ? -8.503 3.409 -31.799 1.00 32.03 97 PHE A C 1
ATOM 748 O O . PHE A 1 97 ? -8.037 2.269 -31.784 1.00 32.03 97 PHE A O 1
ATOM 755 N N . THR A 1 98 ? -9.184 3.919 -32.826 1.00 42.16 98 THR A N 1
ATOM 756 C CA . THR A 1 98 ? -8.830 3.657 -34.231 1.00 42.16 98 THR A CA 1
ATOM 757 C C . THR A 1 98 ? -7.397 4.080 -34.498 1.00 42.16 98 THR A C 1
ATOM 759 O O . THR A 1 98 ? -6.980 5.090 -33.884 1.00 42.16 98 THR A O 1
#

pLDDT: mean 80.86, std 19.01, range [29.34, 95.69]

Radius of gyration: 17.43 Å; chains: 1; bounding box: 42×22×46 Å

Foldseek 3Di:
DPVVVVDDDDQDAAAFPLCPPVPPHQPVVSCVVHNGDADPPNHDPVVVLSNLLCLQPDPVNPADADEDDDDDPPDSNVVSNPPPHPHPYDPPDDDDDD